Protein AF-A0A7W0J7D6-F1 (afdb_monomer_lite)

pLDDT: mean 71.45, std 18.82, range [37.78, 97.44]

Sequence (143 aa):
MTDQPTPSKKRGAQPGNLNAVKHGLYIEGRTIRNTTPIERAQLTDLIDIINHLKHYINTTYEEGLKNKTIDQFNETLRSISIASTGLYRLINLHNQFQNTTLPADFVVTKKTTIMNLVNHYKNKTSGVIDLDDVDNDQDPLKS

Secondary structure (DSSP, 8-state):
--PPPPP---PPPPTT-THHHHH------SS-----HHHHHHHHHHHHHHHHHHHHHHHHHHHHTT--SHHHHHHHHHHHHHHHHHHHHHHHHHHHHH--PPPHHHHHHHHHHHHHHHHHHHHHHTTTS-GGGTTT-------

Radius of gyration: 31.01 Å; chains: 1; bounding box: 81×62×78 Å

Structure (mmCIF, N/CA/C/O backbone):
data_AF-A0A7W0J7D6-F1
#
_entry.id   AF-A0A7W0J7D6-F1
#
loop_
_atom_site.group_PDB
_atom_site.id
_atom_site.type_symbol
_atom_site.label_atom_id
_atom_site.label_alt_id
_atom_site.label_comp_id
_atom_site.label_asym_id
_atom_site.label_entity_id
_atom_site.label_seq_id
_atom_site.pdbx_PDB_ins_code
_atom_site.Cartn_x
_atom_site.Cartn_y
_atom_site.Cartn_z
_atom_site.occupancy
_atom_site.B_iso_or_equiv
_atom_site.auth_seq_id
_atom_site.auth_comp_id
_atom_site.auth_asym_id
_atom_site.auth_atom_id
_atom_site.pdbx_PDB_model_num
ATOM 1 N N . MET A 1 1 ? 64.560 -12.679 -29.416 1.00 37.78 1 MET A N 1
ATOM 2 C CA . MET A 1 1 ? 63.542 -11.707 -29.866 1.00 37.78 1 MET A CA 1
ATOM 3 C C . MET A 1 1 ? 62.218 -12.449 -29.904 1.00 37.78 1 MET A C 1
ATOM 5 O O . MET A 1 1 ? 62.126 -13.434 -30.620 1.00 37.78 1 MET A O 1
ATOM 9 N N . THR A 1 2 ? 61.283 -12.101 -29.023 1.00 45.38 2 THR A N 1
ATOM 10 C CA . THR A 1 2 ? 60.000 -12.797 -28.825 1.00 45.38 2 THR A CA 1
ATOM 11 C C . THR A 1 2 ? 58.874 -11.954 -29.416 1.00 45.38 2 THR A C 1
ATOM 13 O O . THR A 1 2 ? 58.555 -10.907 -28.854 1.00 45.38 2 THR A O 1
ATOM 16 N N . ASP A 1 3 ? 58.285 -12.402 -30.524 1.00 50.53 3 ASP A N 1
ATOM 17 C CA . ASP A 1 3 ? 57.120 -11.761 -31.137 1.00 50.53 3 ASP A CA 1
ATOM 18 C C . ASP A 1 3 ? 55.846 -12.148 -30.375 1.00 50.53 3 ASP A C 1
ATOM 20 O O . ASP A 1 3 ? 55.473 -13.321 -30.316 1.00 50.53 3 ASP A O 1
ATOM 24 N N . GLN A 1 4 ? 55.166 -11.165 -29.779 1.00 56.16 4 GLN A N 1
ATOM 25 C CA . GLN A 1 4 ? 53.802 -11.347 -29.279 1.00 56.16 4 GLN A CA 1
ATOM 26 C C . GLN A 1 4 ? 52.779 -10.957 -30.359 1.00 56.16 4 GLN A C 1
ATOM 28 O O . GLN A 1 4 ? 52.926 -9.901 -30.978 1.00 56.16 4 GLN A O 1
ATOM 33 N N . PRO A 1 5 ? 51.712 -11.751 -30.573 1.00 50.34 5 PRO A N 1
ATOM 34 C CA . PRO A 1 5 ? 50.661 -11.405 -31.520 1.00 50.34 5 PRO A CA 1
ATOM 35 C C . PRO A 1 5 ? 49.808 -10.251 -30.976 1.00 50.34 5 PRO A C 1
ATOM 37 O O . PRO A 1 5 ? 49.283 -10.304 -29.864 1.00 50.34 5 PRO A O 1
ATOM 40 N N . THR A 1 6 ? 49.648 -9.198 -31.776 1.00 59.03 6 THR A N 1
ATOM 41 C CA . THR A 1 6 ? 48.783 -8.057 -31.458 1.00 59.03 6 THR A CA 1
ATOM 42 C C . THR A 1 6 ? 47.297 -8.448 -31.537 1.00 59.03 6 THR A C 1
ATOM 44 O O . THR A 1 6 ? 46.897 -9.208 -32.424 1.00 59.03 6 THR A O 1
ATOM 47 N N . PRO A 1 7 ? 46.434 -7.947 -30.631 1.00 53.66 7 PRO A N 1
ATOM 48 C CA . PRO A 1 7 ? 45.020 -8.306 -30.622 1.00 53.66 7 PRO A CA 1
ATOM 49 C C . PRO A 1 7 ? 44.299 -7.736 -31.853 1.00 53.66 7 PRO A C 1
ATOM 51 O O . PRO A 1 7 ? 44.219 -6.523 -32.055 1.00 53.66 7 PRO A O 1
ATOM 54 N N . SER A 1 8 ? 43.740 -8.630 -32.672 1.00 55.84 8 SER A N 1
ATOM 55 C CA . SER A 1 8 ? 42.897 -8.293 -33.823 1.00 55.84 8 SER A CA 1
ATOM 56 C C . SER A 1 8 ? 41.659 -7.509 -33.370 1.00 55.84 8 SER A C 1
ATOM 58 O O . SER A 1 8 ? 40.811 -8.021 -32.633 1.00 55.84 8 SER A O 1
ATOM 60 N N . LYS A 1 9 ? 41.542 -6.246 -33.805 1.00 55.47 9 LYS A N 1
ATOM 61 C CA . LYS A 1 9 ? 40.338 -5.432 -33.594 1.00 55.47 9 LYS A CA 1
ATOM 62 C C . LYS A 1 9 ? 39.167 -6.112 -34.304 1.00 55.47 9 LYS A C 1
ATOM 64 O O . LYS A 1 9 ? 39.151 -6.192 -35.532 1.00 55.47 9 LYS A O 1
ATOM 69 N N . LYS A 1 10 ? 38.170 -6.566 -33.536 1.00 58.41 10 LYS A N 1
ATOM 70 C CA . LYS A 1 10 ? 36.895 -7.052 -34.079 1.00 58.41 10 LYS A CA 1
ATOM 71 C C . LYS A 1 10 ? 36.301 -5.943 -34.947 1.00 58.41 10 LYS A C 1
ATOM 73 O O . LYS A 1 10 ? 35.897 -4.901 -34.436 1.00 58.41 10 LYS A O 1
ATOM 78 N N . ARG A 1 11 ? 36.316 -6.144 -36.267 1.00 55.03 11 ARG A N 1
ATOM 79 C CA . ARG A 1 11 ? 35.683 -5.236 -37.225 1.00 55.03 11 ARG A CA 1
ATOM 80 C C . ARG A 1 11 ? 34.208 -5.122 -36.843 1.00 55.03 11 ARG A C 1
ATOM 82 O O . ARG A 1 11 ? 33.553 -6.142 -36.632 1.00 55.03 11 ARG A O 1
ATOM 89 N N . GLY A 1 12 ? 33.715 -3.892 -36.709 1.00 62.84 12 GLY A N 1
ATOM 90 C CA . GLY A 1 12 ? 32.286 -3.640 -36.542 1.00 62.84 12 GLY A CA 1
ATOM 91 C C . GLY A 1 12 ? 31.483 -4.285 -37.675 1.00 62.84 12 GLY A C 1
ATOM 92 O O . GLY A 1 12 ? 32.036 -4.659 -38.712 1.00 62.84 12 GLY A O 1
ATOM 93 N N . ALA A 1 13 ? 30.178 -4.440 -37.459 1.00 61.16 13 ALA A N 1
ATOM 94 C CA . ALA A 1 13 ? 29.281 -5.016 -38.453 1.00 61.16 13 ALA A CA 1
ATOM 95 C C . ALA A 1 13 ? 29.393 -4.294 -39.809 1.00 61.16 13 ALA A C 1
ATOM 97 O O . ALA A 1 13 ? 29.672 -3.095 -39.865 1.00 61.16 13 ALA A O 1
ATOM 98 N N . GLN A 1 14 ? 29.165 -5.035 -40.899 1.00 67.31 14 GLN A N 1
ATOM 99 C CA . GLN A 1 14 ? 29.191 -4.483 -42.253 1.00 67.31 14 GLN A CA 1
ATOM 100 C C . GLN A 1 14 ? 28.257 -3.262 -42.374 1.00 67.31 14 GLN A C 1
ATOM 102 O O . GLN A 1 14 ? 27.121 -3.319 -41.888 1.00 67.31 14 GLN A O 1
ATOM 107 N N . PRO A 1 15 ? 28.694 -2.181 -43.048 1.00 56.22 15 PRO A N 1
ATOM 108 C CA . PRO A 1 15 ? 27.815 -1.076 -43.415 1.00 56.22 15 PRO A CA 1
ATOM 109 C C . PRO A 1 15 ? 26.615 -1.626 -44.199 1.00 56.22 15 PRO A C 1
ATOM 111 O O . PRO A 1 15 ? 26.804 -2.324 -45.191 1.00 56.22 15 PRO A O 1
ATOM 114 N N . GLY A 1 16 ? 25.392 -1.368 -43.728 1.00 61.91 16 GLY A N 1
ATOM 115 C CA . GLY A 1 16 ? 24.161 -1.941 -44.295 1.00 61.91 16 GLY A CA 1
ATOM 116 C C . GLY A 1 16 ? 23.555 -3.101 -43.495 1.00 61.91 16 GLY A C 1
ATOM 117 O O . GLY A 1 16 ? 22.466 -3.564 -43.828 1.00 61.91 16 GLY A O 1
ATOM 118 N N . ASN A 1 17 ? 24.196 -3.548 -42.407 1.00 62.19 17 ASN A N 1
ATOM 119 C CA . ASN A 1 17 ? 23.584 -4.504 -41.487 1.00 62.19 17 ASN A CA 1
ATOM 120 C C . ASN A 1 17 ? 22.438 -3.851 -40.690 1.00 62.19 17 ASN A C 1
ATOM 122 O O . ASN A 1 17 ? 22.639 -3.256 -39.631 1.00 62.19 17 ASN A O 1
ATOM 126 N N . LEU A 1 18 ? 21.216 -4.015 -41.196 1.00 62.25 18 LEU A N 1
ATOM 127 C CA . LEU A 1 18 ? 19.985 -3.563 -40.554 1.00 62.25 18 LEU A CA 1
ATOM 128 C C . LEU A 1 18 ? 19.574 -4.428 -39.352 1.00 62.25 18 LEU A C 1
ATOM 130 O O . LEU A 1 18 ? 18.536 -4.149 -38.768 1.00 62.25 18 LEU A O 1
ATOM 134 N N . ASN A 1 19 ? 20.339 -5.444 -38.923 1.00 56.81 19 ASN A N 1
ATOM 135 C CA . ASN A 1 19 ? 19.990 -6.214 -37.718 1.00 56.81 19 ASN A CA 1
ATOM 136 C C . ASN A 1 19 ? 19.976 -5.345 -36.455 1.00 56.81 19 ASN A C 1
ATOM 138 O O . ASN A 1 19 ? 19.181 -5.610 -35.563 1.00 56.81 19 ASN A O 1
ATOM 142 N N . ALA A 1 20 ? 20.769 -4.269 -36.399 1.00 56.97 20 ALA A N 1
ATOM 143 C CA . ALA A 1 20 ? 20.646 -3.272 -35.334 1.00 56.97 20 ALA A CA 1
ATOM 144 C C . ALA A 1 20 ? 19.279 -2.556 -35.367 1.00 56.97 20 ALA A C 1
ATOM 146 O O . ALA A 1 20 ? 18.698 -2.278 -34.324 1.00 56.97 20 ALA A O 1
ATOM 147 N N . VAL A 1 21 ? 18.723 -2.331 -36.562 1.00 55.66 21 VAL A N 1
ATOM 148 C CA . VAL A 1 21 ? 17.389 -1.741 -36.770 1.00 55.66 21 VAL A CA 1
ATOM 149 C C . VAL A 1 21 ? 16.275 -2.770 -36.521 1.00 55.66 21 VAL A C 1
ATOM 151 O O . VAL A 1 21 ? 15.259 -2.437 -35.924 1.00 55.66 21 VAL A O 1
ATOM 154 N N . LYS A 1 22 ? 16.472 -4.033 -36.926 1.00 54.62 22 LYS A N 1
ATOM 155 C CA . LYS A 1 22 ? 15.518 -5.144 -36.743 1.00 54.62 22 LYS A CA 1
ATOM 156 C C . LYS A 1 22 ? 15.435 -5.652 -35.301 1.00 54.62 22 LYS A C 1
ATOM 158 O O . LYS A 1 22 ? 14.374 -6.117 -34.900 1.00 54.62 22 LYS A O 1
ATOM 163 N N . HIS A 1 23 ? 16.533 -5.603 -34.545 1.00 53.06 23 HIS A N 1
ATOM 164 C CA . HIS A 1 23 ? 16.645 -6.254 -33.234 1.00 53.06 23 HIS A CA 1
ATOM 165 C C . HIS A 1 23 ? 17.145 -5.356 -32.095 1.00 53.06 23 HIS A C 1
ATOM 167 O O . HIS A 1 23 ? 17.350 -5.868 -30.998 1.00 53.06 23 HIS A O 1
ATOM 173 N N . GLY A 1 24 ? 17.342 -4.047 -32.280 1.00 50.41 24 GLY A N 1
ATOM 174 C CA . GLY A 1 24 ? 17.907 -3.270 -31.175 1.00 50.41 24 GLY A CA 1
ATOM 175 C C . GLY A 1 24 ? 18.011 -1.769 -31.358 1.00 50.41 24 GLY A C 1
ATOM 176 O O . GLY A 1 24 ? 19.030 -1.199 -30.980 1.00 50.41 24 GLY A O 1
ATOM 177 N N . LEU A 1 25 ? 16.958 -1.112 -31.845 1.00 48.22 25 LEU A N 1
ATOM 178 C CA . LEU A 1 25 ? 16.723 0.279 -31.466 1.00 48.22 25 LEU A CA 1
ATOM 179 C C . LEU A 1 25 ? 15.847 0.263 -30.208 1.00 48.22 25 LEU A C 1
ATOM 181 O O . LEU A 1 25 ? 14.622 0.338 -30.279 1.00 48.22 25 LEU A O 1
ATOM 185 N N . TYR A 1 26 ? 16.472 0.068 -29.044 1.00 52.75 26 TYR A N 1
ATOM 186 C CA . TYR A 1 26 ? 15.780 0.248 -27.769 1.00 52.75 26 TYR A CA 1
ATOM 187 C C . TYR A 1 26 ? 15.288 1.692 -27.719 1.00 52.75 26 TYR A C 1
ATOM 189 O O . TYR A 1 26 ? 16.087 2.628 -27.749 1.00 52.75 26 TYR A O 1
ATOM 197 N N . ILE A 1 27 ? 13.966 1.830 -27.739 1.00 50.62 27 ILE A N 1
ATOM 198 C CA . ILE A 1 27 ? 13.227 3.071 -27.936 1.00 50.62 27 ILE A CA 1
ATOM 199 C C . ILE A 1 27 ? 13.829 4.198 -27.094 1.00 50.62 27 ILE A C 1
ATOM 201 O O . ILE A 1 27 ? 13.845 4.172 -25.863 1.00 50.62 27 ILE A O 1
ATOM 205 N N . GLU A 1 28 ? 14.323 5.204 -27.808 1.00 54.09 28 GLU A N 1
ATOM 206 C CA . GLU A 1 28 ? 14.645 6.516 -27.284 1.00 54.09 28 GLU A CA 1
ATOM 207 C C . GLU A 1 28 ? 13.357 7.243 -26.899 1.00 54.09 28 GLU A C 1
ATOM 209 O O . GLU A 1 28 ? 12.592 7.697 -27.741 1.00 54.09 28 GLU A O 1
ATOM 214 N N . GLY A 1 29 ? 13.147 7.398 -25.599 1.00 44.66 29 GLY A N 1
ATOM 215 C CA . GLY A 1 29 ? 12.203 8.339 -25.020 1.00 44.66 29 GLY A CA 1
ATOM 216 C C . GLY A 1 29 ? 12.685 8.630 -23.610 1.00 44.66 29 GLY A C 1
ATOM 217 O O . GLY A 1 29 ? 12.970 7.705 -22.857 1.00 44.66 29 GLY A O 1
ATOM 218 N N . ARG A 1 30 ? 12.856 9.906 -23.256 1.00 47.97 30 ARG A N 1
ATOM 219 C CA . ARG A 1 30 ? 13.509 10.395 -22.021 1.00 47.97 30 ARG A CA 1
ATOM 220 C C . ARG A 1 30 ? 12.807 10.038 -20.697 1.00 47.97 30 ARG A C 1
ATOM 222 O O . ARG A 1 30 ? 13.089 10.625 -19.660 1.00 47.97 30 ARG A O 1
ATOM 229 N N . THR A 1 31 ? 11.961 9.027 -20.689 1.00 49.50 31 THR A N 1
ATOM 230 C CA . THR A 1 31 ? 11.613 8.273 -19.494 1.00 49.50 31 THR A CA 1
ATOM 231 C C . THR A 1 31 ? 11.448 6.851 -19.969 1.00 49.50 31 THR A C 1
ATOM 233 O O . THR A 1 31 ? 10.407 6.481 -20.510 1.00 49.50 31 THR A O 1
ATOM 236 N N . ILE A 1 32 ? 12.496 6.053 -19.813 1.00 47.94 32 ILE A N 1
ATOM 237 C CA . ILE A 1 32 ? 12.316 4.623 -19.903 1.00 47.94 32 ILE A CA 1
ATOM 238 C C . ILE A 1 32 ? 11.470 4.251 -18.683 1.00 47.94 32 ILE A C 1
ATOM 240 O O . ILE A 1 32 ? 11.988 3.971 -17.609 1.00 47.94 32 ILE A O 1
ATOM 244 N N . ARG A 1 33 ? 10.144 4.259 -18.841 1.00 51.50 33 ARG A N 1
ATOM 245 C CA . ARG A 1 33 ? 9.280 3.417 -18.021 1.00 51.50 33 ARG A CA 1
ATOM 246 C C . ARG A 1 33 ? 9.537 1.987 -18.499 1.00 51.50 33 ARG A C 1
ATOM 248 O O . ARG A 1 33 ? 8.662 1.387 -19.117 1.00 51.50 33 ARG A O 1
ATOM 255 N N . ASN A 1 34 ? 10.747 1.459 -18.268 1.00 49.44 34 ASN A N 1
ATOM 256 C CA . ASN A 1 34 ? 11.033 0.022 -18.329 1.00 49.44 34 ASN A CA 1
ATOM 257 C C . ASN A 1 34 ? 10.321 -0.574 -17.126 1.00 49.44 34 ASN A C 1
ATOM 259 O O . ASN A 1 34 ? 10.929 -0.964 -16.146 1.00 49.44 34 ASN A O 1
ATOM 263 N N . THR A 1 35 ? 9.003 -0.528 -17.185 1.00 59.94 35 THR A N 1
ATOM 264 C CA . THR A 1 35 ? 8.177 -1.403 -16.402 1.00 59.94 35 THR A CA 1
ATOM 265 C C . THR A 1 35 ? 7.738 -2.410 -17.443 1.00 59.94 35 THR A C 1
ATOM 267 O O . THR A 1 35 ? 6.886 -2.153 -18.300 1.00 59.94 35 THR A O 1
ATOM 270 N N . THR A 1 36 ? 8.445 -3.532 -17.470 1.00 69.31 36 THR A N 1
ATOM 271 C CA . THR A 1 36 ? 7.969 -4.762 -18.094 1.00 69.31 36 THR A CA 1
ATOM 272 C C . THR A 1 36 ? 6.473 -4.937 -17.776 1.00 69.31 36 THR A C 1
ATOM 274 O O . THR A 1 36 ? 5.982 -4.418 -16.770 1.00 69.31 36 THR A O 1
ATOM 277 N N . PRO A 1 37 ? 5.681 -5.631 -18.614 1.00 70.56 37 PRO A N 1
ATOM 278 C CA . PRO A 1 37 ? 4.264 -5.862 -18.316 1.00 70.56 37 PRO A CA 1
ATOM 279 C C . PRO A 1 37 ? 4.010 -6.341 -16.875 1.00 70.56 37 PRO A C 1
ATOM 281 O O . PRO A 1 37 ? 3.030 -5.922 -16.267 1.00 70.56 37 PRO A O 1
ATOM 284 N N . ILE A 1 38 ? 4.941 -7.121 -16.314 1.00 71.75 38 ILE A N 1
ATOM 285 C CA . ILE A 1 38 ? 4.917 -7.568 -14.920 1.00 71.75 38 ILE A CA 1
ATOM 286 C C . ILE A 1 38 ? 5.172 -6.436 -13.911 1.00 71.75 38 ILE A C 1
ATOM 288 O O . ILE A 1 38 ? 4.402 -6.301 -12.970 1.00 71.75 38 ILE A O 1
ATOM 292 N N . GLU A 1 39 ? 6.160 -5.564 -14.122 1.00 72.00 39 GLU A N 1
ATOM 293 C CA . GLU A 1 39 ? 6.403 -4.399 -13.251 1.00 72.00 39 GLU A CA 1
ATOM 294 C C . GLU A 1 39 ? 5.246 -3.388 -13.303 1.00 72.00 39 GLU A C 1
ATOM 296 O O . GLU A 1 39 ? 4.939 -2.741 -12.305 1.00 72.00 39 GLU A O 1
ATOM 301 N N . ARG A 1 40 ? 4.555 -3.268 -14.447 1.00 71.69 40 ARG A N 1
ATOM 302 C CA . ARG A 1 40 ? 3.327 -2.458 -14.543 1.00 71.69 40 ARG A CA 1
ATOM 303 C C . ARG A 1 40 ? 2.195 -3.046 -13.717 1.00 71.69 40 ARG A C 1
ATOM 305 O O . ARG A 1 40 ? 1.556 -2.295 -12.992 1.00 71.69 40 ARG A O 1
ATOM 312 N N . ALA A 1 41 ? 1.977 -4.358 -13.810 1.00 76.44 41 ALA A N 1
ATOM 313 C CA . ALA A 1 41 ? 0.990 -5.047 -12.985 1.00 76.44 41 ALA A CA 1
ATOM 314 C C . ALA A 1 41 ? 1.307 -4.867 -11.492 1.00 76.44 41 ALA A C 1
ATOM 316 O O . ALA A 1 41 ? 0.451 -4.424 -10.741 1.00 76.44 41 ALA A O 1
ATOM 317 N N . GLN A 1 42 ? 2.569 -5.049 -11.092 1.00 80.19 42 GLN A N 1
ATOM 318 C CA . GLN A 1 42 ? 3.019 -4.829 -9.713 1.00 80.19 42 GLN A CA 1
ATOM 319 C C . GLN A 1 42 ? 2.815 -3.384 -9.233 1.00 80.19 42 GLN A C 1
ATOM 321 O O . GLN A 1 42 ? 2.488 -3.158 -8.070 1.00 80.19 42 GLN A O 1
ATOM 326 N N . LEU A 1 43 ? 3.002 -2.389 -10.106 1.00 81.00 43 LEU A N 1
ATOM 327 C CA . LEU A 1 43 ? 2.715 -0.991 -9.781 1.00 81.00 43 LEU A CA 1
ATOM 328 C C . LEU A 1 43 ? 1.219 -0.727 -9.605 1.00 81.00 43 LEU A C 1
ATOM 330 O O . LEU A 1 43 ? 0.852 0.042 -8.718 1.00 81.00 43 LEU A O 1
ATOM 334 N N . THR A 1 44 ? 0.371 -1.343 -10.429 1.00 84.81 44 THR A N 1
ATOM 335 C CA . THR A 1 44 ? -1.087 -1.288 -10.265 1.00 84.81 44 THR A CA 1
ATOM 336 C C . THR A 1 44 ? -1.504 -1.948 -8.952 1.00 84.81 44 THR A C 1
ATOM 338 O O . THR A 1 44 ? -2.178 -1.303 -8.153 1.00 84.81 44 THR A O 1
ATOM 341 N N . ASP A 1 45 ? -0.994 -3.146 -8.663 1.00 87.88 45 ASP A N 1
ATOM 342 C CA . ASP A 1 45 ? -1.244 -3.855 -7.404 1.00 87.88 45 ASP A CA 1
ATOM 343 C C . ASP A 1 45 ? -0.815 -3.007 -6.195 1.00 87.88 45 ASP A C 1
ATOM 345 O O . ASP A 1 45 ? -1.531 -2.898 -5.200 1.00 87.88 45 ASP A O 1
ATOM 349 N N . LEU A 1 46 ? 0.340 -2.339 -6.283 1.00 89.25 46 LEU A N 1
ATOM 350 C CA . LEU A 1 46 ? 0.825 -1.439 -5.238 1.00 89.25 46 LEU A CA 1
ATOM 351 C C . LEU A 1 46 ? -0.116 -0.247 -5.012 1.00 89.25 46 LEU A C 1
ATOM 353 O O . LEU A 1 46 ? -0.354 0.136 -3.864 1.00 89.25 46 LEU A O 1
ATOM 357 N N . ILE A 1 47 ? -0.644 0.351 -6.083 1.00 90.69 47 ILE A N 1
ATOM 358 C CA . ILE A 1 47 ? -1.627 1.440 -5.993 1.00 90.69 47 ILE A CA 1
ATOM 359 C C . ILE A 1 47 ? -2.905 0.941 -5.309 1.00 90.69 47 ILE A C 1
ATOM 361 O O . ILE A 1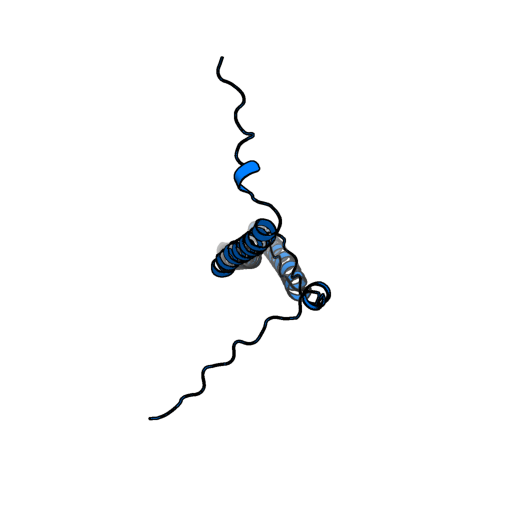 47 ? -3.433 1.626 -4.429 1.00 90.69 47 ILE A O 1
ATOM 365 N N . ASP A 1 48 ? -3.366 -0.258 -5.652 1.00 94.12 48 ASP A N 1
ATOM 366 C CA . ASP A 1 48 ? -4.558 -0.855 -5.050 1.00 94.12 48 ASP A CA 1
ATOM 367 C C . ASP A 1 48 ? -4.357 -1.140 -3.557 1.00 94.12 48 ASP A C 1
ATOM 369 O O . ASP A 1 48 ? -5.238 -0.855 -2.744 1.00 94.12 48 ASP A O 1
ATOM 373 N N . ILE A 1 49 ? -3.172 -1.610 -3.155 1.00 94.38 49 ILE A N 1
ATOM 374 C CA . ILE A 1 49 ? -2.815 -1.786 -1.738 1.00 94.38 49 ILE A CA 1
ATOM 375 C C . ILE A 1 49 ? -2.787 -0.435 -1.007 1.00 94.38 49 ILE A C 1
ATOM 377 O O . ILE A 1 49 ? -3.316 -0.322 0.100 1.00 94.38 49 ILE A O 1
ATOM 381 N N . ILE A 1 50 ? -2.213 0.610 -1.614 1.00 94.50 50 ILE A N 1
ATOM 382 C CA . ILE A 1 50 ? -2.213 1.971 -1.052 1.00 94.50 50 ILE A CA 1
ATOM 383 C C . ILE A 1 50 ? -3.650 2.465 -0.833 1.00 94.50 50 ILE A C 1
ATOM 385 O O . ILE A 1 50 ? -3.951 3.042 0.215 1.00 94.50 50 ILE A O 1
ATOM 389 N N . ASN A 1 51 ? -4.542 2.233 -1.797 1.00 95.31 51 ASN A N 1
ATOM 390 C CA . ASN A 1 51 ? -5.945 2.630 -1.702 1.00 95.31 51 ASN A CA 1
ATOM 391 C C . ASN A 1 51 ? -6.690 1.851 -0.611 1.00 95.31 51 ASN A C 1
ATOM 393 O O . ASN A 1 51 ? -7.397 2.466 0.190 1.00 95.31 51 ASN A O 1
ATOM 397 N N . HIS A 1 52 ? -6.471 0.538 -0.508 1.00 95.31 52 HIS A N 1
ATOM 398 C CA . HIS A 1 52 ? -7.015 -0.266 0.587 1.00 95.31 52 HIS A CA 1
ATOM 399 C C . HIS A 1 52 ? -6.547 0.235 1.952 1.00 95.31 52 HIS A C 1
ATOM 401 O O . HIS A 1 52 ? -7.356 0.364 2.867 1.00 95.31 52 HIS A O 1
ATOM 407 N N . LEU A 1 53 ? -5.264 0.574 2.095 1.00 95.75 53 LEU A N 1
ATOM 408 C CA . LEU A 1 53 ? -4.725 1.027 3.374 1.00 95.75 53 LEU A CA 1
ATOM 409 C C . LEU A 1 53 ? -5.275 2.404 3.777 1.00 95.75 53 LEU A C 1
ATOM 411 O O . LEU A 1 53 ? -5.570 2.628 4.949 1.00 95.75 53 LEU A O 1
ATOM 415 N N . LYS A 1 54 ? -5.499 3.306 2.811 1.00 96.56 54 LYS A N 1
ATOM 416 C CA . LYS A 1 54 ? -6.221 4.571 3.044 1.00 96.56 54 LYS A CA 1
ATOM 417 C C . LYS A 1 54 ? -7.655 4.326 3.507 1.00 96.56 54 LYS A C 1
ATOM 419 O O . LYS A 1 54 ? -8.107 4.956 4.460 1.00 96.56 54 LYS A O 1
ATOM 424 N N . HIS A 1 55 ? -8.362 3.408 2.850 1.00 96.94 55 HIS A N 1
ATOM 425 C CA . HIS A 1 55 ? -9.731 3.068 3.224 1.00 96.94 55 HIS A CA 1
ATOM 426 C C . HIS A 1 55 ? -9.799 2.441 4.621 1.00 96.94 55 HIS A C 1
ATOM 428 O O . HIS A 1 55 ? -10.662 2.810 5.415 1.00 96.94 55 HIS A O 1
ATOM 434 N N . TYR A 1 56 ? -8.850 1.564 4.952 1.00 96.75 56 TYR A N 1
ATOM 435 C CA . TYR A 1 56 ? -8.715 0.982 6.283 1.00 96.75 56 TYR A CA 1
ATOM 436 C C . TYR A 1 56 ? -8.494 2.054 7.358 1.00 96.75 56 TYR A C 1
ATOM 438 O O . TYR A 1 56 ? -9.183 2.033 8.375 1.00 96.75 56 TYR A O 1
ATOM 446 N N . ILE A 1 57 ? -7.594 3.018 7.125 1.00 97.06 57 ILE A N 1
ATOM 447 C CA . ILE A 1 57 ? -7.354 4.131 8.060 1.00 97.06 57 ILE A CA 1
ATOM 448 C C . ILE A 1 57 ? -8.636 4.935 8.288 1.00 97.06 57 ILE A C 1
ATOM 450 O O . ILE A 1 57 ? -9.002 5.169 9.437 1.00 97.06 57 ILE A O 1
ATOM 454 N N . ASN A 1 58 ? -9.338 5.312 7.216 1.00 96.94 58 ASN A N 1
ATOM 455 C CA . ASN A 1 58 ? -10.587 6.068 7.328 1.00 96.94 58 ASN A CA 1
ATOM 456 C C . ASN A 1 58 ? -11.665 5.274 8.071 1.00 96.94 58 ASN A C 1
ATOM 458 O O . ASN A 1 58 ? -12.303 5.801 8.972 1.00 96.94 58 ASN A O 1
ATOM 462 N N . THR A 1 59 ? -11.838 3.995 7.742 1.00 96.44 59 THR A N 1
ATOM 463 C CA . THR A 1 59 ? -12.840 3.138 8.394 1.00 96.44 59 THR A CA 1
ATOM 464 C C . THR A 1 59 ? -12.532 2.963 9.879 1.00 96.44 59 THR A C 1
ATOM 466 O O . THR A 1 59 ? -13.403 3.166 10.717 1.00 96.44 59 THR A O 1
ATOM 469 N N . THR A 1 60 ? -11.270 2.685 10.219 1.00 95.19 60 THR A N 1
ATOM 470 C CA . THR A 1 60 ? -10.819 2.540 11.612 1.00 95.19 60 THR A CA 1
ATOM 471 C C . THR A 1 60 ? -10.985 3.843 12.394 1.00 95.19 60 THR A C 1
ATOM 473 O O . THR A 1 60 ? -11.310 3.818 13.578 1.00 95.19 60 THR A O 1
ATOM 476 N N . TYR A 1 61 ? -10.782 4.993 11.747 1.00 96.31 61 TYR A N 1
ATOM 477 C CA . TYR A 1 61 ? -11.027 6.300 12.350 1.00 96.31 61 TYR A CA 1
ATOM 478 C C . TYR A 1 61 ? -12.514 6.519 12.656 1.00 96.31 61 TYR A C 1
ATOM 480 O O . TYR A 1 61 ? -12.857 6.851 13.789 1.00 96.31 61 TYR A O 1
ATOM 488 N N . GLU A 1 62 ? -13.399 6.265 11.689 1.00 95.44 62 GLU A N 1
ATOM 489 C CA . GLU A 1 62 ? -14.853 6.398 11.862 1.00 95.44 62 GLU A CA 1
ATOM 490 C C . GLU A 1 62 ? -15.415 5.440 12.924 1.00 95.44 62 GLU A C 1
ATOM 492 O O . GLU A 1 62 ? -16.333 5.781 13.674 1.00 95.44 62 GLU A O 1
ATOM 497 N N . GLU A 1 63 ? -14.866 4.229 13.015 1.00 93.00 63 GLU A N 1
ATOM 498 C CA . GLU A 1 63 ? -15.179 3.295 14.098 1.00 93.00 63 GLU A CA 1
ATOM 499 C C . GLU A 1 63 ? -14.629 3.791 15.438 1.00 93.00 63 GLU A C 1
ATOM 501 O O . GLU A 1 63 ? -15.339 3.759 16.444 1.00 93.00 63 GLU A O 1
ATOM 506 N N . GLY A 1 64 ? -13.415 4.343 15.438 1.00 92.12 64 GLY A N 1
ATOM 507 C CA . GLY A 1 64 ? -12.773 4.922 16.614 1.00 92.12 64 GLY A CA 1
ATOM 508 C C . GLY A 1 64 ? -13.541 6.085 17.237 1.00 92.12 64 GLY A C 1
ATOM 509 O O . GLY A 1 64 ? -13.562 6.212 18.461 1.00 92.12 64 GLY A O 1
ATOM 510 N N . LEU A 1 65 ? -14.251 6.884 16.432 1.00 93.12 65 LEU A N 1
ATOM 511 C CA . LEU A 1 65 ? -15.127 7.958 16.922 1.00 93.12 65 LEU A CA 1
ATOM 512 C C . LEU A 1 65 ? -16.290 7.447 17.787 1.00 93.12 65 LEU A C 1
ATOM 514 O O . LEU A 1 65 ? -16.838 8.199 18.591 1.00 93.12 65 LEU A O 1
ATOM 518 N N . LYS A 1 66 ? -16.677 6.176 17.636 1.00 94.25 66 LYS A N 1
ATOM 519 C CA . LYS A 1 66 ? -17.787 5.554 18.375 1.00 94.25 66 LYS A CA 1
ATOM 520 C C . LYS A 1 66 ? -17.329 4.899 19.682 1.00 94.25 66 LYS A C 1
ATOM 522 O O . LYS A 1 66 ? -18.169 4.401 20.439 1.00 94.25 66 LYS A O 1
ATOM 527 N N . ASN A 1 67 ? -16.024 4.882 19.953 1.00 92.06 67 ASN A N 1
ATOM 528 C CA . ASN A 1 67 ? -15.462 4.247 21.138 1.00 92.06 67 ASN A CA 1
ATOM 529 C C . ASN A 1 67 ? -15.865 4.989 22.413 1.00 92.06 67 ASN A C 1
ATOM 531 O O . ASN A 1 67 ? -15.805 6.213 22.497 1.00 92.06 67 ASN A O 1
ATOM 535 N N . LYS A 1 68 ? -16.259 4.225 23.436 1.00 91.81 68 LYS A N 1
ATOM 536 C CA . LYS A 1 68 ? -16.733 4.771 24.721 1.00 91.81 68 LYS A CA 1
ATOM 537 C C . LYS A 1 68 ? -15.660 4.769 25.803 1.00 91.81 68 LYS A C 1
ATOM 539 O O . LYS A 1 68 ? -15.831 5.408 26.836 1.00 91.81 68 LYS A O 1
ATOM 544 N N . THR A 1 69 ? -14.585 4.017 25.586 1.00 95.00 69 THR A N 1
ATOM 545 C CA . THR A 1 69 ? -13.518 3.810 26.565 1.00 95.00 69 THR A CA 1
ATOM 546 C C . THR A 1 69 ? -12.186 4.311 26.025 1.00 95.00 69 THR A C 1
ATOM 548 O O . THR A 1 69 ? -11.920 4.252 24.822 1.00 95.00 69 THR A O 1
ATOM 551 N N . ILE A 1 70 ? -11.342 4.800 26.934 1.00 93.19 70 ILE A N 1
ATOM 552 C CA . ILE A 1 70 ? -10.004 5.309 26.610 1.00 93.19 70 ILE A CA 1
ATOM 553 C C . ILE A 1 70 ? -9.122 4.193 26.036 1.00 93.19 70 ILE A C 1
ATOM 555 O O . ILE A 1 70 ? -8.351 4.442 25.114 1.00 93.19 70 ILE A O 1
ATOM 559 N N . ASP A 1 71 ? -9.269 2.962 26.524 1.00 94.94 71 ASP A N 1
ATOM 560 C CA . ASP A 1 71 ? -8.480 1.821 26.052 1.00 94.94 71 ASP A CA 1
ATOM 561 C C . ASP A 1 71 ? -8.756 1.509 24.577 1.00 94.94 71 ASP A C 1
ATOM 563 O O . ASP A 1 71 ? -7.823 1.420 23.779 1.00 94.94 71 ASP A O 1
ATOM 567 N N . GLN A 1 72 ? -10.034 1.458 24.185 1.00 91.88 72 GLN A N 1
ATOM 568 C CA . GLN A 1 72 ? -10.433 1.278 22.784 1.00 91.88 72 GLN A CA 1
ATOM 569 C C . GLN A 1 72 ? -9.946 2.438 21.909 1.00 91.88 72 GLN A C 1
ATOM 571 O O . GLN A 1 72 ? -9.467 2.228 20.795 1.00 91.88 72 GLN A O 1
ATOM 576 N N . PHE A 1 73 ? -10.017 3.673 22.415 1.00 94.25 73 PHE A N 1
ATOM 577 C CA . PHE A 1 73 ? -9.491 4.835 21.702 1.00 94.25 73 PHE A CA 1
ATOM 578 C C . PHE A 1 73 ? -7.977 4.717 21.458 1.00 94.25 73 PHE A C 1
ATOM 580 O O . PHE A 1 73 ? -7.517 4.873 20.325 1.00 94.25 73 PHE A O 1
ATOM 587 N N . ASN A 1 74 ? -7.202 4.349 22.480 1.00 95.25 74 ASN A N 1
ATOM 588 C CA . ASN A 1 74 ? -5.759 4.138 22.359 1.00 95.25 74 ASN A CA 1
ATOM 589 C C . ASN A 1 74 ? -5.415 3.013 21.371 1.00 95.25 74 ASN A C 1
ATOM 591 O O . ASN A 1 74 ? -4.467 3.144 20.593 1.00 95.25 74 ASN A O 1
ATOM 595 N N . GLU A 1 75 ? -6.191 1.929 21.360 1.00 95.38 75 GLU A N 1
ATOM 596 C CA . GLU A 1 75 ? -6.020 0.828 20.411 1.00 95.38 75 GLU A CA 1
ATOM 597 C C . GLU A 1 75 ? -6.296 1.263 18.963 1.00 95.38 75 GLU A C 1
ATOM 599 O O . GLU A 1 75 ? -5.505 0.962 18.061 1.00 95.38 75 GLU A O 1
ATOM 604 N N . THR A 1 76 ? -7.351 2.053 18.733 1.00 95.75 76 THR A N 1
ATOM 605 C CA . THR A 1 76 ? -7.632 2.614 17.401 1.00 95.75 76 THR A CA 1
ATOM 606 C C . THR A 1 76 ? -6.543 3.575 16.935 1.00 95.75 76 THR A C 1
ATOM 608 O O . THR A 1 76 ? -6.062 3.459 15.807 1.00 95.75 76 THR A O 1
ATOM 611 N N . LEU A 1 77 ? -6.058 4.459 17.813 1.00 95.50 77 LEU A N 1
ATOM 612 C CA . LEU A 1 77 ? -4.981 5.392 17.487 1.00 95.50 77 LEU A CA 1
ATOM 613 C C . LEU A 1 77 ? -3.670 4.662 17.167 1.00 95.50 77 LEU A C 1
ATOM 615 O O . LEU A 1 77 ? -2.959 5.019 16.221 1.00 95.50 77 LEU A O 1
ATOM 619 N N . ARG A 1 78 ? -3.359 3.603 17.923 1.00 96.50 78 ARG A N 1
ATOM 620 C CA . ARG A 1 78 ? -2.206 2.737 17.662 1.00 96.50 78 ARG A CA 1
ATOM 621 C C . ARG A 1 78 ? -2.322 2.062 16.296 1.00 96.50 78 ARG A C 1
ATOM 623 O O . ARG A 1 78 ? -1.360 2.084 15.528 1.00 96.50 78 ARG A O 1
ATOM 630 N N . SER A 1 79 ? -3.490 1.510 15.979 1.00 96.06 79 SER A N 1
ATOM 631 C CA . SER A 1 79 ? -3.757 0.844 14.698 1.00 96.06 79 SER A CA 1
ATOM 632 C C . SER A 1 79 ? -3.613 1.810 13.518 1.00 96.06 79 SER A C 1
ATOM 634 O O . SER A 1 79 ? -2.912 1.505 12.551 1.00 96.06 79 SER A O 1
ATOM 636 N N . ILE A 1 80 ? -4.159 3.026 13.639 1.00 96.62 80 ILE A N 1
ATOM 637 C CA . ILE A 1 80 ? -4.006 4.097 12.642 1.00 96.62 80 ILE A CA 1
ATOM 638 C C . ILE A 1 80 ? -2.535 4.497 12.477 1.00 96.62 80 ILE A C 1
ATOM 640 O O . ILE A 1 80 ? -2.071 4.679 11.351 1.00 96.62 80 ILE A O 1
ATOM 644 N N . SER A 1 81 ? -1.774 4.603 13.567 1.00 97.44 81 SER A N 1
ATOM 645 C CA . SER A 1 81 ? -0.354 4.986 13.522 1.00 97.44 81 SER A CA 1
ATOM 646 C C . SER A 1 81 ? 0.507 3.950 12.788 1.00 97.44 81 SER A C 1
ATOM 648 O O . SER A 1 81 ? 1.361 4.301 11.965 1.00 97.44 81 SER A O 1
ATOM 650 N N . ILE A 1 82 ? 0.257 2.660 13.037 1.00 96.88 82 ILE A N 1
ATOM 651 C CA . ILE A 1 82 ? 0.929 1.558 12.336 1.00 96.88 82 ILE A CA 1
ATOM 652 C C . ILE A 1 82 ? 0.552 1.573 10.849 1.00 96.88 82 ILE A C 1
ATOM 654 O O . ILE A 1 82 ? 1.441 1.548 9.993 1.00 96.88 82 ILE A O 1
ATOM 658 N N . ALA A 1 83 ? -0.742 1.685 10.534 1.00 96.12 83 ALA A N 1
ATOM 659 C CA . ALA A 1 83 ? -1.219 1.747 9.154 1.00 96.12 83 ALA A CA 1
ATOM 660 C C . ALA A 1 83 ? -0.647 2.958 8.398 1.00 96.12 83 ALA A C 1
ATOM 662 O O . ALA A 1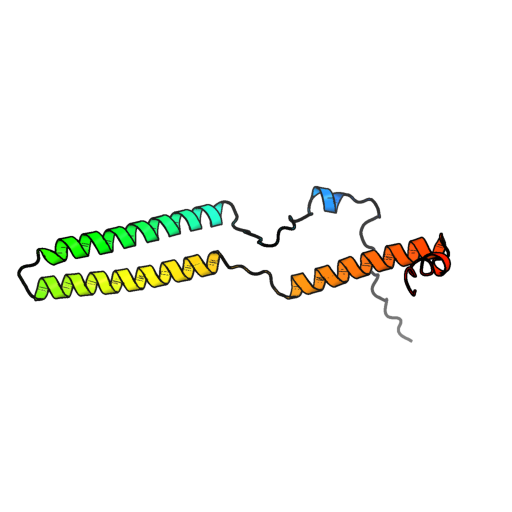 83 ? -0.197 2.821 7.263 1.00 96.12 83 ALA A O 1
ATOM 663 N N . SER A 1 84 ? -0.562 4.123 9.044 1.00 96.38 84 SER A N 1
ATOM 664 C CA . SER A 1 84 ? 0.015 5.346 8.467 1.00 96.38 84 SER A CA 1
ATOM 665 C C . SER A 1 84 ? 1.507 5.193 8.163 1.00 96.38 84 SER A C 1
ATOM 667 O O . SER A 1 84 ? 1.986 5.628 7.116 1.00 96.38 84 SER A O 1
ATOM 669 N N . THR A 1 85 ? 2.247 4.508 9.040 1.00 96.44 85 THR A N 1
ATOM 670 C CA . THR A 1 85 ? 3.664 4.189 8.808 1.00 96.44 85 THR A CA 1
ATOM 671 C C . THR A 1 85 ? 3.829 3.236 7.620 1.00 96.44 85 THR A C 1
ATOM 673 O O . THR A 1 85 ? 4.721 3.425 6.789 1.00 96.44 85 THR A O 1
ATOM 676 N N . GLY A 1 86 ? 2.955 2.230 7.503 1.00 95.38 86 GLY A N 1
ATOM 677 C CA . GLY A 1 86 ? 2.897 1.342 6.340 1.00 95.38 86 GLY A CA 1
ATOM 678 C C . GLY A 1 86 ? 2.595 2.103 5.047 1.00 95.38 86 GLY A C 1
ATOM 679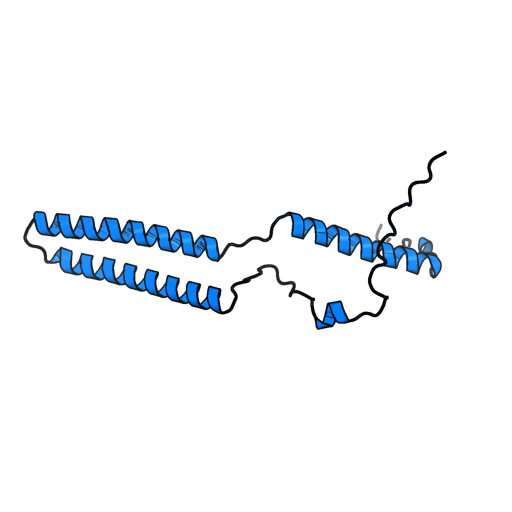 O O . GLY A 1 86 ? 3.306 1.939 4.057 1.00 95.38 86 GLY A O 1
ATOM 680 N N . LEU A 1 87 ? 1.612 3.005 5.081 1.00 95.75 87 LEU A N 1
ATOM 681 C CA . LEU A 1 87 ? 1.221 3.844 3.949 1.00 95.75 87 LEU A CA 1
ATOM 682 C C . LEU A 1 87 ? 2.380 4.719 3.467 1.00 95.75 87 LEU A C 1
ATOM 684 O O . LEU A 1 87 ? 2.661 4.760 2.272 1.00 95.75 87 LEU A O 1
ATOM 688 N N . TYR A 1 88 ? 3.094 5.362 4.392 1.00 95.62 88 TYR A N 1
ATOM 689 C CA . TYR A 1 88 ? 4.281 6.149 4.067 1.00 95.62 88 TYR A CA 1
ATOM 690 C C . TYR A 1 88 ? 5.343 5.312 3.339 1.00 95.62 88 TYR A C 1
ATOM 692 O O . TYR A 1 88 ? 5.873 5.736 2.311 1.00 95.62 88 TYR A O 1
ATOM 700 N N . ARG A 1 89 ? 5.623 4.096 3.829 1.00 94.31 89 ARG A N 1
ATOM 701 C CA . ARG A 1 89 ? 6.593 3.186 3.196 1.00 94.31 89 ARG A CA 1
ATOM 702 C C . ARG A 1 89 ? 6.159 2.773 1.791 1.00 94.31 89 ARG A C 1
ATOM 704 O O . ARG A 1 89 ? 6.992 2.785 0.890 1.00 94.31 89 ARG A O 1
ATOM 711 N N . LEU A 1 90 ? 4.878 2.457 1.593 1.00 92.75 90 LEU A N 1
ATOM 712 C CA . LEU A 1 90 ? 4.335 2.085 0.282 1.00 92.75 90 LEU A CA 1
ATOM 713 C C . LEU A 1 90 ? 4.391 3.245 -0.717 1.00 92.75 90 LEU A C 1
ATOM 715 O O . LEU A 1 90 ? 4.770 3.038 -1.866 1.00 92.75 90 LEU A O 1
ATOM 719 N N . ILE A 1 91 ? 4.080 4.470 -0.283 1.00 91.31 91 ILE A N 1
ATOM 720 C CA . ILE A 1 91 ? 4.196 5.671 -1.124 1.00 91.31 91 ILE A CA 1
ATOM 721 C C . ILE A 1 91 ? 5.660 5.934 -1.487 1.00 91.31 91 ILE A C 1
ATOM 723 O O . ILE A 1 91 ? 5.968 6.222 -2.642 1.00 91.31 91 ILE A O 1
ATOM 727 N N . ASN A 1 92 ? 6.580 5.806 -0.529 1.00 89.94 92 ASN A N 1
ATOM 728 C CA . ASN A 1 92 ? 8.006 5.971 -0.800 1.00 89.94 92 ASN A CA 1
ATOM 729 C C . ASN A 1 92 ? 8.511 4.925 -1.807 1.00 89.94 92 ASN A C 1
ATOM 731 O O . ASN A 1 92 ? 9.226 5.263 -2.746 1.00 89.94 92 ASN A O 1
ATOM 735 N N . LEU A 1 93 ? 8.082 3.670 -1.655 1.00 86.69 93 LEU A N 1
ATOM 736 C CA . LEU A 1 93 ? 8.378 2.593 -2.595 1.00 86.69 93 LEU A CA 1
ATOM 737 C C . LEU A 1 93 ? 7.803 2.905 -3.986 1.00 86.69 93 LEU A C 1
ATOM 739 O O . LEU A 1 93 ? 8.531 2.839 -4.973 1.00 86.69 93 LEU A O 1
ATOM 743 N N . HIS A 1 94 ? 6.548 3.350 -4.071 1.00 86.38 94 HIS A N 1
ATOM 744 C CA . HIS A 1 94 ? 5.931 3.781 -5.328 1.00 86.38 94 HIS A CA 1
ATOM 745 C C . HIS A 1 94 ? 6.748 4.881 -6.026 1.00 86.38 94 HIS A C 1
ATOM 747 O O . HIS A 1 94 ? 7.035 4.781 -7.219 1.00 86.38 94 HIS A O 1
ATOM 753 N N . ASN A 1 95 ? 7.195 5.892 -5.277 1.00 83.38 95 ASN A N 1
ATOM 754 C CA . ASN A 1 95 ? 8.011 6.986 -5.805 1.00 83.38 95 ASN A CA 1
ATOM 755 C C . ASN A 1 95 ? 9.390 6.519 -6.293 1.00 83.38 95 ASN A C 1
ATOM 757 O O . ASN A 1 95 ? 9.923 7.085 -7.247 1.00 83.38 95 ASN A O 1
ATOM 761 N N . GLN A 1 96 ? 9.974 5.495 -5.668 1.00 79.81 96 GLN A N 1
ATOM 762 C CA . GLN A 1 96 ? 11.240 4.909 -6.118 1.00 79.81 96 GLN A CA 1
ATOM 763 C C . GLN A 1 96 ? 11.075 4.168 -7.447 1.00 79.81 96 GLN A C 1
ATOM 765 O O . GLN A 1 96 ? 11.876 4.370 -8.356 1.00 79.81 96 GLN A O 1
ATOM 770 N N . PHE A 1 97 ? 10.004 3.384 -7.607 1.00 71.81 97 PHE A N 1
ATOM 771 C CA . PHE A 1 97 ? 9.731 2.671 -8.860 1.00 71.81 97 PHE A CA 1
ATOM 772 C C . PHE A 1 97 ? 9.376 3.600 -10.030 1.00 71.81 97 PHE A C 1
ATOM 774 O O . PHE A 1 97 ? 9.608 3.246 -11.184 1.00 71.81 97 PHE A O 1
ATOM 781 N N . GLN A 1 98 ? 8.843 4.797 -9.766 1.00 66.12 98 GLN A N 1
ATOM 782 C CA . GLN A 1 98 ? 8.605 5.790 -10.821 1.00 66.12 98 GLN A CA 1
ATOM 783 C C . GLN A 1 98 ? 9.881 6.513 -11.284 1.00 66.12 98 GLN A C 1
ATOM 785 O O . GLN A 1 98 ? 9.927 6.996 -12.416 1.00 66.12 98 GLN A O 1
ATOM 790 N N . ASN A 1 99 ? 10.916 6.572 -10.442 1.00 57.69 99 ASN A N 1
ATOM 791 C CA . ASN A 1 99 ? 12.128 7.360 -10.665 1.00 57.69 99 ASN A CA 1
ATOM 792 C C . ASN A 1 99 ? 13.350 6.485 -10.980 1.00 57.69 99 ASN A C 1
ATOM 794 O O . ASN A 1 99 ? 14.415 6.653 -10.389 1.00 57.69 99 ASN A O 1
ATOM 798 N N . THR A 1 100 ? 13.244 5.570 -11.943 1.00 56.19 100 THR A N 1
ATOM 799 C CA . THR A 1 100 ? 14.436 4.924 -12.511 1.00 56.19 100 THR A CA 1
ATOM 800 C C . THR A 1 100 ? 15.092 5.878 -13.512 1.00 56.19 100 THR A C 1
ATOM 802 O O . THR A 1 100 ? 14.848 5.817 -14.720 1.00 56.19 100 THR A O 1
ATOM 805 N N . THR A 1 101 ? 15.894 6.822 -13.022 1.00 53.25 101 THR A N 1
ATOM 806 C CA . THR A 1 101 ? 16.782 7.605 -13.886 1.00 53.25 101 THR A CA 1
ATOM 807 C C . THR A 1 101 ? 17.849 6.679 -14.466 1.00 53.25 101 THR A C 1
ATOM 809 O O . THR A 1 101 ? 18.408 5.832 -13.767 1.00 53.25 101 THR A O 1
ATOM 812 N N . LEU A 1 102 ? 18.117 6.794 -15.771 1.00 52.19 102 LEU A N 1
ATOM 813 C CA . LEU A 1 102 ? 19.203 6.025 -16.376 1.00 52.19 102 LEU A CA 1
ATOM 814 C C . LEU A 1 102 ? 20.541 6.418 -15.725 1.00 52.19 102 LEU A C 1
ATOM 816 O O . LEU A 1 102 ? 20.745 7.607 -15.457 1.00 52.19 102 LEU A O 1
ATOM 820 N N . PRO A 1 103 ? 21.475 5.466 -15.545 1.00 51.38 103 PRO A N 1
ATOM 821 C CA . PRO A 1 103 ? 22.830 5.767 -15.101 1.00 51.38 103 PRO A CA 1
ATOM 822 C C . PRO A 1 103 ? 23.460 6.864 -15.967 1.00 51.38 103 PRO A C 1
ATOM 824 O O . PRO A 1 103 ? 23.334 6.841 -17.197 1.00 51.38 103 PRO A O 1
ATOM 827 N N . ALA A 1 104 ? 24.156 7.812 -15.335 1.00 56.50 104 ALA A N 1
ATOM 828 C CA . ALA A 1 104 ? 24.797 8.946 -16.008 1.00 56.50 104 ALA A CA 1
ATOM 829 C C . ALA A 1 104 ? 25.738 8.515 -17.155 1.00 56.50 104 ALA A C 1
ATOM 831 O O . ALA A 1 104 ? 25.841 9.209 -18.170 1.00 56.50 104 ALA A O 1
ATOM 832 N N . ASP A 1 105 ? 26.333 7.324 -17.053 1.00 50.59 105 ASP A N 1
ATOM 833 C CA . ASP A 1 105 ? 27.210 6.729 -18.068 1.00 50.59 105 ASP A CA 1
ATOM 834 C C . ASP A 1 105 ? 26.518 6.512 -19.425 1.00 50.59 105 ASP A C 1
ATOM 836 O O . ASP A 1 105 ? 27.141 6.617 -20.488 1.00 50.59 105 ASP A O 1
ATOM 840 N N . PHE A 1 106 ? 25.199 6.297 -19.427 1.00 51.69 106 PHE A N 1
ATOM 841 C CA . PHE A 1 106 ? 24.428 6.136 -20.661 1.00 51.69 106 PHE A CA 1
ATOM 842 C C . PHE A 1 106 ? 24.276 7.465 -21.422 1.00 51.69 106 PHE A C 1
ATOM 844 O O . PHE A 1 106 ? 24.215 7.489 -22.654 1.00 51.69 106 PHE A O 1
ATOM 851 N N . VAL A 1 107 ? 24.258 8.589 -20.698 1.00 51.78 107 VAL A N 1
ATOM 852 C CA . VAL A 1 107 ? 24.151 9.943 -21.267 1.00 51.78 107 VAL A CA 1
ATOM 853 C C . VAL A 1 107 ? 25.468 10.367 -21.919 1.00 51.78 107 VAL A C 1
ATOM 855 O O . VAL A 1 107 ? 25.455 10.945 -23.010 1.00 51.78 107 VAL A O 1
ATOM 858 N N . VAL A 1 108 ? 26.602 10.040 -21.291 1.00 54.16 108 VAL A N 1
ATOM 859 C CA . VAL A 1 108 ? 27.942 10.312 -21.838 1.00 54.16 108 VAL A CA 1
ATOM 860 C C . VAL A 1 108 ? 28.163 9.515 -23.128 1.00 54.16 108 VAL A C 1
ATOM 862 O O . VAL A 1 108 ? 28.556 10.082 -24.147 1.00 54.16 108 VAL A O 1
ATOM 865 N N . THR A 1 109 ? 27.784 8.235 -23.132 1.00 53.41 109 THR A N 1
ATOM 866 C CA . THR A 1 109 ? 27.953 7.335 -24.284 1.00 53.41 109 THR A CA 1
ATOM 867 C C . THR A 1 109 ? 27.209 7.822 -25.539 1.00 53.41 109 THR A C 1
ATOM 869 O O . THR A 1 109 ? 27.748 7.760 -26.648 1.00 53.41 109 THR A O 1
ATOM 872 N N . LYS A 1 110 ? 25.995 8.381 -25.397 1.00 54.97 110 LYS A N 1
ATOM 873 C CA . LYS A 1 110 ? 25.237 8.944 -26.533 1.00 54.97 110 LYS A CA 1
ATOM 874 C C . LYS A 1 110 ? 25.910 10.161 -27.165 1.00 54.97 110 LYS A C 1
ATOM 876 O O . LYS A 1 110 ? 25.996 10.224 -28.391 1.00 54.97 110 LYS A O 1
ATOM 881 N N . LYS A 1 111 ? 26.418 11.104 -26.359 1.00 59.69 111 LYS A N 1
ATOM 882 C CA . LYS A 1 111 ? 27.116 12.295 -26.881 1.00 59.69 111 LYS A CA 1
ATOM 883 C C . LYS A 1 111 ? 28.357 11.899 -27.673 1.00 59.69 111 LYS A C 1
ATOM 885 O O . LYS A 1 111 ? 28.552 12.391 -28.779 1.00 59.69 111 LYS A O 1
ATOM 890 N N . THR A 1 112 ? 29.139 10.956 -27.156 1.00 63.06 112 THR A N 1
ATOM 891 C CA . THR A 1 112 ? 30.340 10.460 -27.836 1.00 63.06 112 THR A CA 1
ATOM 892 C C . THR A 1 112 ? 29.999 9.724 -29.132 1.00 63.06 112 THR A C 1
ATOM 894 O O . THR A 1 112 ? 30.679 9.910 -30.135 1.00 63.06 112 THR A O 1
ATOM 897 N N . THR A 1 113 ? 28.916 8.941 -29.163 1.00 67.62 113 THR A N 1
ATOM 898 C CA . THR A 1 113 ? 28.528 8.176 -30.363 1.00 67.62 113 THR A CA 1
ATOM 899 C C . THR A 1 113 ? 27.981 9.083 -31.468 1.00 67.62 113 THR A C 1
ATOM 901 O O . THR A 1 113 ? 28.358 8.919 -32.627 1.00 67.62 113 THR A O 1
ATOM 904 N N . ILE A 1 114 ? 27.158 10.080 -31.120 1.00 69.69 114 ILE A N 1
ATOM 905 C CA . ILE A 1 114 ? 26.680 11.094 -32.074 1.00 69.69 114 ILE A CA 1
ATOM 906 C C . ILE A 1 114 ? 27.854 11.930 -32.591 1.00 69.69 114 ILE A C 1
ATOM 908 O O . ILE A 1 114 ? 27.966 12.126 -33.797 1.00 69.69 114 ILE A O 1
ATOM 912 N N . MET A 1 115 ? 28.771 12.354 -31.716 1.00 71.19 115 MET A N 1
ATOM 913 C CA . MET A 1 115 ? 29.967 13.098 -32.122 1.00 71.19 115 MET A CA 1
ATOM 914 C C . MET A 1 115 ? 30.847 12.285 -33.083 1.00 71.19 115 MET A C 1
ATOM 916 O O . MET A 1 115 ? 31.308 12.802 -34.097 1.00 71.19 115 MET A O 1
ATOM 920 N N . ASN A 1 116 ? 31.025 10.988 -32.820 1.00 72.88 116 ASN A N 1
ATOM 921 C CA . ASN A 1 116 ? 31.768 10.092 -33.705 1.00 72.88 116 ASN A CA 1
A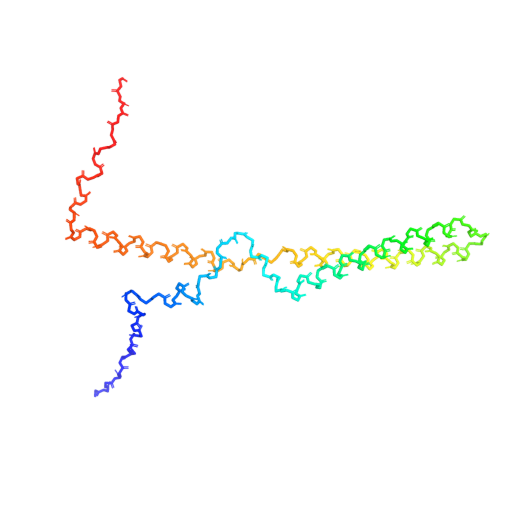TOM 922 C C . ASN A 1 116 ? 31.083 9.920 -35.068 1.00 72.88 116 ASN A C 1
ATOM 924 O O . ASN A 1 116 ? 31.767 9.848 -36.086 1.00 72.88 116 ASN A O 1
ATOM 928 N N . LEU A 1 117 ? 29.748 9.881 -35.102 1.00 71.62 117 LEU A N 1
ATOM 929 C CA . LEU A 1 117 ? 28.979 9.796 -36.342 1.00 71.62 117 LEU A CA 1
ATOM 930 C C . LEU A 1 117 ? 29.091 11.089 -37.160 1.00 71.62 117 LEU A C 1
ATOM 932 O O . LEU A 1 117 ? 29.354 11.030 -38.359 1.00 71.62 117 LEU A O 1
ATOM 936 N N . VAL A 1 118 ? 28.954 12.246 -36.508 1.00 76.06 118 VAL A N 1
ATOM 937 C CA . VAL A 1 118 ? 29.125 13.565 -37.135 1.00 76.06 118 VAL A CA 1
ATOM 938 C C . VAL A 1 118 ? 30.532 13.699 -37.712 1.00 76.06 118 VAL A C 1
ATOM 940 O O . VAL A 1 118 ? 30.677 14.038 -38.882 1.00 76.06 118 VAL A O 1
ATOM 943 N N . ASN A 1 119 ? 31.563 13.339 -36.945 1.00 76.25 119 ASN A N 1
ATOM 944 C CA . ASN A 1 119 ? 32.947 13.355 -37.420 1.00 76.25 119 ASN A CA 1
ATOM 945 C C . ASN A 1 119 ? 33.174 12.385 -38.587 1.00 76.25 119 ASN A C 1
ATOM 947 O O . ASN A 1 119 ? 33.896 12.706 -39.528 1.00 76.25 119 ASN A O 1
ATOM 951 N N . HIS A 1 120 ? 32.547 11.205 -38.560 1.00 76.88 120 HIS A N 1
ATOM 952 C CA . HIS A 1 120 ? 32.653 10.239 -39.650 1.00 76.88 120 HIS A CA 1
ATOM 953 C C . HIS A 1 120 ? 32.074 10.783 -40.960 1.00 76.88 120 HIS A C 1
ATOM 955 O O . HIS A 1 120 ? 32.711 10.652 -42.005 1.00 76.88 120 HIS A O 1
ATOM 961 N N . TYR A 1 121 ? 30.901 11.418 -40.908 1.00 72.44 121 TYR A N 1
ATOM 962 C CA . TYR A 1 121 ? 30.317 12.039 -42.092 1.00 72.44 121 TYR A CA 1
ATOM 963 C C . TYR A 1 121 ? 31.086 13.283 -42.520 1.00 72.44 121 TYR A C 1
ATOM 965 O O . TYR A 1 121 ? 31.359 13.388 -43.707 1.00 72.44 121 TYR A O 1
ATOM 973 N N . LYS A 1 122 ? 31.541 14.130 -41.587 1.00 71.25 122 LYS A N 1
ATOM 974 C CA . LYS A 1 122 ? 32.380 15.301 -41.887 1.00 71.25 122 LYS A CA 1
ATOM 975 C C . LYS A 1 122 ? 33.653 14.914 -42.646 1.00 71.25 122 LYS A C 1
ATOM 977 O O . LYS A 1 122 ? 33.954 15.514 -43.669 1.00 71.25 122 LYS A O 1
ATOM 982 N N . ASN A 1 123 ? 34.342 13.861 -42.205 1.00 73.81 123 ASN A N 1
ATOM 983 C CA . ASN A 1 123 ? 35.553 13.359 -42.864 1.00 73.81 123 ASN A CA 1
ATOM 984 C C . ASN A 1 123 ? 35.272 12.682 -44.215 1.00 73.81 123 ASN A C 1
ATOM 986 O O . ASN A 1 123 ? 36.142 12.614 -45.080 1.00 73.81 123 ASN A O 1
ATOM 990 N N . LYS A 1 124 ? 34.068 12.128 -44.398 1.00 70.12 124 LYS A N 1
ATOM 991 C CA . LYS A 1 124 ? 33.653 11.524 -45.667 1.00 70.12 124 LYS A CA 1
ATOM 992 C C . LYS A 1 124 ? 33.207 12.586 -46.674 1.00 70.12 124 LYS A C 1
ATOM 994 O O . LYS A 1 124 ? 33.446 12.416 -47.864 1.00 70.12 124 LYS A O 1
ATOM 999 N N . THR A 1 125 ? 32.588 13.671 -46.208 1.00 61.97 125 THR A N 1
ATOM 1000 C CA . THR A 1 125 ? 32.193 14.816 -47.035 1.00 61.97 125 THR A CA 1
ATOM 1001 C C . THR A 1 125 ? 33.373 15.713 -47.373 1.00 61.97 125 THR A C 1
ATOM 1003 O O . THR A 1 125 ? 33.423 16.185 -48.495 1.00 61.97 125 THR A O 1
ATOM 1006 N N . SER A 1 126 ? 34.364 15.872 -46.489 1.00 59.56 126 SER A N 1
ATOM 1007 C CA . SER A 1 126 ? 35.580 16.655 -46.772 1.00 59.56 126 SER A CA 1
ATOM 1008 C C . SER A 1 126 ? 36.455 16.055 -47.878 1.00 59.56 126 SER A C 1
ATOM 1010 O O . SER A 1 126 ? 37.294 16.740 -48.441 1.00 59.56 126 SER A O 1
ATOM 1012 N N . GLY A 1 127 ? 36.287 14.764 -48.192 1.00 60.16 127 GLY A N 1
ATOM 1013 C CA . GLY A 1 127 ? 36.924 14.137 -49.355 1.00 60.16 127 GLY A CA 1
ATOM 1014 C C . GLY A 1 127 ? 36.170 14.348 -50.675 1.00 60.16 127 GLY A C 1
ATOM 1015 O O . GLY A 1 127 ? 36.669 13.942 -51.718 1.00 60.16 127 GLY A O 1
ATOM 1016 N N . VAL A 1 128 ? 34.961 14.919 -50.631 1.00 59.81 128 VAL A N 1
ATOM 1017 C CA . VAL A 1 128 ? 34.057 15.091 -51.786 1.00 59.81 128 VAL A CA 1
ATOM 1018 C C . VAL A 1 128 ? 33.710 16.565 -52.028 1.00 59.81 128 VAL A C 1
ATOM 1020 O O . VAL A 1 128 ? 33.429 16.943 -53.159 1.00 59.81 128 VAL A O 1
ATOM 1023 N N . ILE A 1 129 ? 33.732 17.392 -50.984 1.00 56.94 129 ILE A N 1
ATOM 1024 C CA . ILE A 1 129 ? 33.417 18.819 -51.004 1.00 56.94 129 ILE A CA 1
ATOM 1025 C C . ILE A 1 129 ? 34.509 19.521 -50.199 1.00 56.94 129 ILE A C 1
ATOM 1027 O O . ILE A 1 129 ? 34.719 19.184 -49.031 1.00 56.94 129 ILE A O 1
ATOM 1031 N N . ASP A 1 130 ? 35.185 20.480 -50.827 1.00 56.75 130 ASP A N 1
ATOM 1032 C CA . ASP A 1 130 ? 36.061 21.413 -50.128 1.00 56.75 130 ASP A CA 1
ATOM 1033 C C . ASP A 1 130 ? 35.162 22.336 -49.292 1.00 56.75 130 ASP A C 1
ATOM 1035 O O . ASP A 1 130 ? 34.359 23.102 -49.824 1.00 56.75 130 ASP A O 1
ATOM 1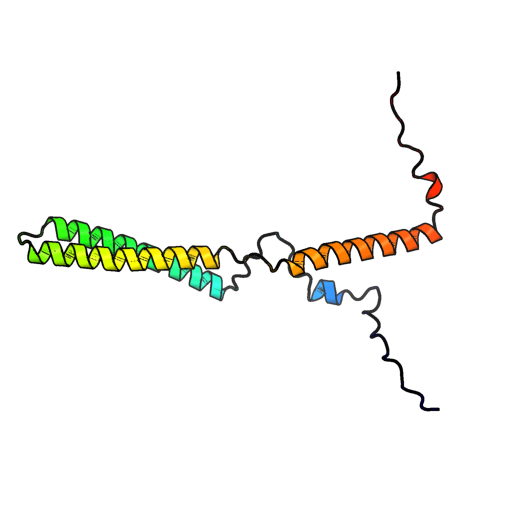039 N N . LEU A 1 131 ? 35.161 22.135 -47.975 1.00 56.53 131 LEU A N 1
ATOM 1040 C CA . LEU A 1 131 ? 34.207 22.766 -47.053 1.00 56.53 131 LEU A CA 1
ATOM 1041 C C . LEU A 1 131 ? 34.595 24.205 -46.684 1.00 56.53 131 LEU A C 1
ATOM 1043 O O . LEU A 1 131 ? 33.823 24.867 -45.992 1.00 56.53 131 LEU A O 1
ATOM 1047 N N . ASP A 1 132 ? 35.733 24.693 -47.178 1.00 58.19 132 ASP A N 1
ATOM 1048 C CA . ASP A 1 132 ? 36.209 26.059 -46.949 1.00 58.19 132 ASP A CA 1
ATOM 1049 C C . ASP A 1 132 ? 35.322 27.121 -47.639 1.00 58.19 132 ASP A C 1
ATOM 1051 O O . ASP A 1 132 ? 35.337 28.285 -47.241 1.00 58.19 132 ASP A O 1
ATOM 1055 N N . ASP A 1 133 ? 34.472 26.724 -48.596 1.00 53.81 133 ASP A N 1
ATOM 1056 C CA . ASP A 1 133 ? 33.531 27.624 -49.283 1.00 53.81 133 ASP A CA 1
ATOM 1057 C C . ASP A 1 133 ? 32.148 27.738 -48.607 1.00 53.81 133 ASP A C 1
ATOM 1059 O O . ASP A 1 133 ? 31.351 28.590 -48.993 1.00 53.81 133 ASP A O 1
ATOM 1063 N N . VAL A 1 134 ? 31.825 26.916 -47.597 1.00 53.94 134 VAL A N 1
ATOM 1064 C CA . VAL A 1 134 ? 30.471 26.896 -46.988 1.00 53.94 134 VAL A CA 1
ATOM 1065 C C . VAL A 1 134 ? 30.379 27.721 -45.695 1.00 53.94 134 VAL A C 1
ATOM 1067 O O . VAL A 1 134 ? 29.284 28.119 -45.302 1.00 53.94 134 VAL A O 1
ATOM 1070 N N . ASP A 1 135 ? 31.508 28.047 -45.060 1.00 52.09 135 ASP A N 1
ATOM 1071 C CA . ASP A 1 135 ? 31.541 28.866 -43.834 1.00 52.09 135 ASP A CA 1
ATOM 1072 C C . ASP A 1 135 ? 31.578 30.392 -44.105 1.00 52.09 135 ASP A C 1
ATOM 1074 O O . ASP A 1 135 ? 31.568 31.176 -43.157 1.00 52.09 135 ASP A O 1
ATOM 1078 N N . ASN A 1 136 ? 31.572 30.842 -45.371 1.00 48.25 136 ASN A N 1
ATOM 1079 C CA . ASN A 1 136 ? 31.666 32.270 -45.731 1.00 48.25 136 ASN A CA 1
ATOM 1080 C C . ASN A 1 136 ? 30.327 33.003 -45.958 1.00 48.25 136 ASN A C 1
ATOM 1082 O O . ASN A 1 136 ? 30.338 34.219 -46.129 1.00 48.25 136 ASN A O 1
ATOM 1086 N N . ASP A 1 137 ? 29.175 32.328 -45.897 1.00 47.97 137 ASP A N 1
ATOM 1087 C CA . ASP A 1 137 ? 27.858 32.956 -46.129 1.00 47.97 137 ASP A CA 1
ATOM 1088 C C . ASP A 1 137 ? 27.050 33.179 -44.833 1.00 47.97 137 ASP A C 1
ATOM 1090 O O . ASP A 1 137 ? 25.839 32.953 -44.761 1.00 47.97 137 ASP A O 1
ATOM 1094 N N . GLN A 1 138 ? 27.713 33.670 -43.783 1.00 46.88 138 GLN A N 1
ATOM 1095 C CA . GLN A 1 138 ? 27.041 34.322 -42.654 1.00 46.88 138 GLN A CA 1
ATOM 1096 C C . GLN A 1 138 ? 27.708 35.652 -42.308 1.00 46.88 138 GLN A C 1
ATOM 1098 O O . GLN A 1 138 ? 28.385 35.779 -41.298 1.00 46.88 138 GLN A O 1
ATOM 1103 N N . ASP A 1 139 ? 27.419 36.669 -43.115 1.00 47.59 139 ASP A N 1
ATOM 1104 C CA . ASP A 1 139 ? 27.359 38.044 -42.625 1.00 47.59 139 ASP A CA 1
ATOM 1105 C C . ASP A 1 139 ? 26.198 38.785 -43.305 1.00 47.59 139 ASP A C 1
ATOM 1107 O O . ASP A 1 139 ? 26.318 39.268 -44.433 1.00 47.59 139 ASP A O 1
ATOM 1111 N N . PRO A 1 140 ? 25.054 38.938 -42.619 1.00 43.81 140 PRO A N 1
ATOM 1112 C CA . PRO A 1 140 ? 24.191 40.072 -42.858 1.00 43.81 140 PRO A CA 1
ATOM 1113 C C . PRO A 1 140 ? 24.156 40.971 -41.618 1.00 43.81 140 PRO A C 1
ATOM 1115 O O . PRO A 1 140 ? 23.858 40.522 -40.514 1.00 43.81 140 PRO A O 1
ATOM 1118 N N . LEU A 1 141 ? 24.336 42.271 -41.883 1.00 44.44 141 LEU A N 1
ATOM 1119 C CA . LEU A 1 141 ? 24.013 43.446 -41.055 1.00 44.44 141 LEU A CA 1
ATOM 1120 C C . LEU A 1 141 ? 25.172 44.078 -40.268 1.00 44.44 141 LEU A C 1
ATOM 1122 O O . LEU A 1 141 ? 25.313 43.906 -39.060 1.00 44.44 141 LEU A O 1
ATOM 1126 N N . LYS A 1 142 ? 25.863 45.008 -40.937 1.00 39.97 142 LYS A N 1
ATOM 1127 C CA . LYS A 1 142 ? 26.183 46.310 -40.337 1.00 39.97 142 LYS A CA 1
ATOM 1128 C C . LYS A 1 142 ? 25.752 47.427 -41.289 1.00 39.97 142 LYS A C 1
ATOM 1130 O O . LYS A 1 142 ? 26.341 47.594 -42.353 1.00 39.97 142 LYS A O 1
ATOM 1135 N N . SER A 1 143 ? 24.699 48.143 -40.894 1.00 44.41 143 SER A N 1
ATOM 1136 C CA . SER A 1 143 ? 24.466 49.546 -41.256 1.00 44.41 143 SER A CA 1
ATOM 1137 C C . SER A 1 143 ? 24.909 50.417 -40.093 1.00 44.41 143 SER A C 1
ATOM 1139 O O . SER A 1 143 ? 24.887 49.912 -38.947 1.00 44.41 143 SER A O 1
#

Foldseek 3Di:
DDDDDDDDDDDPDDDPPCCCVVPPPPDDDQFPLPCDPVNVVVLVVLVVVLVVLVVVLVVLVVVLVVDPDPVSVVVSVVVSVVSVVVSVVSVVVSVVSRDPHDP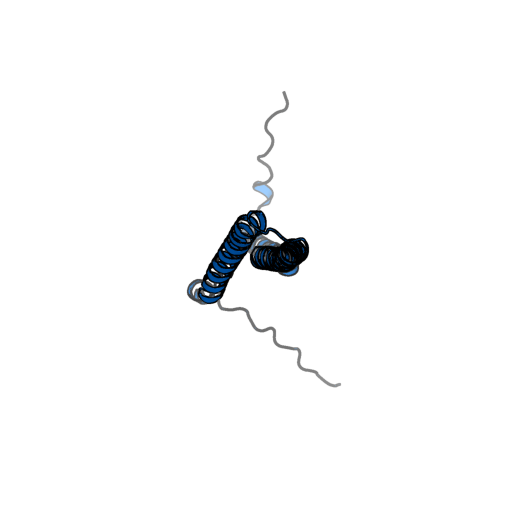PVVVVVVVVVVVVVVVVVVVVVVVVDVCPVVVPPPDDDDD